Protein AF-A0A323V9X3-F1 (afdb_monomer_lite)

Radius of gyration: 13.4 Å; chains: 1; bounding box: 30×25×30 Å

Foldseek 3Di:
DQDPVNVVVVVLVVVCVVCVVVQQVVQCVVPVDNVVSNVVVVVVSVVCVVCCVPPND

pLDDT: mean 94.02, std 4.59, range [76.31, 98.44]

Secondary structure (DSSP, 8-state):
---HHHHHHHHHHHHHHHHHHHHHHHHHHHHS-HHHHHHHHHHHHHHHHHHHHHH--

Structure (mmCIF, N/CA/C/O backbone):
data_AF-A0A323V9X3-F1
#
_entry.id   AF-A0A323V9X3-F1
#
loop_
_atom_site.group_PDB
_atom_site.id
_atom_site.type_symbol
_atom_site.label_atom_id
_atom_site.label_alt_id
_atom_site.label_comp_id
_atom_site.label_asym_id
_atom_site.label_entity_id
_atom_site.label_seq_id
_atom_site.pdbx_PDB_ins_code
_atom_site.Cartn_x
_atom_site.Cartn_y
_atom_site.Cartn_z
_atom_site.occupancy
_atom_site.B_iso_or_equiv
_atom_site.auth_seq_id
_atom_site.auth_comp_id
_atom_site.auth_asym_id
_atom_site.auth_atom_id
_atom_site.pdbx_PDB_model_num
ATOM 1 N N . MET A 1 1 ? -17.508 17.313 12.235 1.00 79.88 1 MET A N 1
ATOM 2 C CA . MET A 1 1 ? -17.059 16.425 13.324 1.00 79.88 1 MET A CA 1
ATOM 3 C C . MET A 1 1 ? -16.460 15.205 12.654 1.00 79.88 1 MET A C 1
ATOM 5 O O . MET A 1 1 ? -17.219 14.427 12.097 1.00 79.88 1 MET A O 1
ATOM 9 N N . THR A 1 2 ? -15.131 15.130 12.581 1.00 87.06 2 THR A N 1
ATOM 10 C CA . THR A 1 2 ? -14.397 14.038 11.920 1.00 87.06 2 THR A CA 1
ATOM 11 C C . THR A 1 2 ? -14.633 12.743 12.688 1.00 87.06 2 THR A C 1
ATOM 13 O O . THR A 1 2 ? -14.494 12.718 13.912 1.00 87.06 2 THR A O 1
ATOM 16 N N . THR A 1 3 ? -15.058 11.690 11.999 1.00 96.38 3 THR A N 1
ATOM 17 C CA . THR A 1 3 ? -15.283 10.378 12.610 1.00 96.38 3 THR A CA 1
ATOM 18 C C . THR A 1 3 ? -13.962 9.625 12.760 1.00 96.38 3 THR A C 1
ATOM 20 O O . THR A 1 3 ? -12.971 9.943 12.105 1.00 96.38 3 THR A O 1
ATOM 23 N N . ALA A 1 4 ? -13.937 8.576 13.586 1.00 88.88 4 ALA A N 1
ATOM 24 C CA . ALA A 1 4 ? -12.780 7.681 13.641 1.00 88.88 4 ALA A CA 1
ATOM 25 C C . ALA A 1 4 ? -12.469 7.057 12.263 1.00 88.88 4 ALA A C 1
ATOM 27 O O . ALA A 1 4 ? -11.306 6.853 11.932 1.00 88.88 4 ALA A O 1
ATOM 28 N N . GLY A 1 5 ? -13.497 6.809 11.441 1.00 89.44 5 GLY A N 1
ATOM 29 C CA . GLY A 1 5 ? -13.331 6.314 10.073 1.00 89.44 5 GLY A CA 1
ATOM 30 C C . GLY A 1 5 ? -12.620 7.311 9.158 1.00 89.44 5 GLY A C 1
ATOM 31 O O . GLY A 1 5 ? -11.764 6.902 8.378 1.00 89.44 5 GLY A O 1
ATOM 32 N N . ASP A 1 6 ? -12.914 8.604 9.300 1.00 94.12 6 ASP A N 1
ATOM 33 C CA . ASP A 1 6 ? -12.265 9.662 8.518 1.00 94.12 6 ASP A CA 1
ATOM 34 C C . ASP A 1 6 ? -10.780 9.801 8.892 1.00 94.12 6 ASP A C 1
ATOM 36 O O . ASP A 1 6 ? -9.932 9.893 8.009 1.00 94.12 6 ASP A O 1
ATOM 40 N N . VAL A 1 7 ? -10.447 9.722 10.189 1.00 94.38 7 VAL A N 1
ATOM 41 C CA . VAL A 1 7 ? -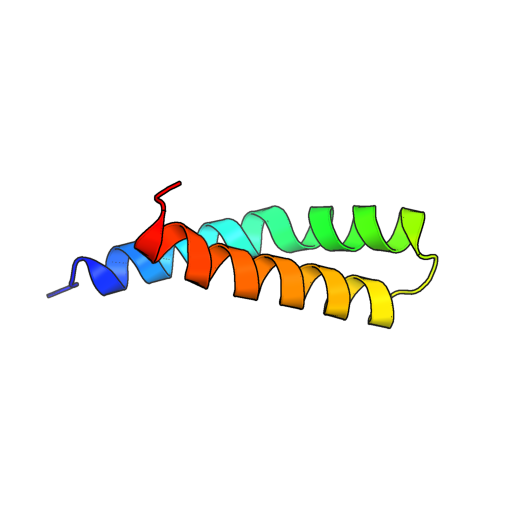9.047 9.736 10.663 1.00 94.38 7 VAL A CA 1
ATOM 42 C C . VAL A 1 7 ? -8.267 8.538 10.116 1.00 94.38 7 VAL A C 1
ATOM 44 O O . VAL A 1 7 ? -7.122 8.676 9.688 1.00 94.38 7 VAL A O 1
ATOM 47 N N . VAL A 1 8 ? -8.883 7.353 10.101 1.00 91.88 8 VAL A N 1
ATOM 48 C CA . VAL A 1 8 ? -8.264 6.149 9.528 1.00 91.88 8 VAL A CA 1
ATOM 49 C C . VAL A 1 8 ? -8.073 6.297 8.018 1.00 91.88 8 VAL A C 1
ATOM 51 O O . VAL A 1 8 ? -7.014 5.938 7.512 1.00 91.88 8 VAL A O 1
ATOM 54 N N . ALA A 1 9 ? -9.059 6.832 7.293 1.00 91.50 9 ALA A N 1
ATOM 55 C CA . ALA A 1 9 ? -8.947 7.053 5.853 1.00 91.50 9 ALA A CA 1
ATOM 56 C C . ALA A 1 9 ? -7.798 8.015 5.515 1.00 91.50 9 ALA A C 1
ATOM 58 O O . ALA A 1 9 ? -6.997 7.719 4.631 1.00 91.50 9 ALA A O 1
ATOM 59 N N . GLU A 1 10 ? -7.665 9.106 6.270 1.00 95.12 10 GLU A N 1
ATOM 60 C CA . GLU A 1 10 ? -6.574 10.071 6.118 1.00 95.12 10 GLU A CA 1
ATOM 61 C C . GLU A 1 10 ? -5.203 9.436 6.410 1.00 95.12 10 GLU A C 1
ATOM 63 O O . GLU A 1 10 ? -4.254 9.619 5.645 1.00 95.12 10 GLU A O 1
ATOM 68 N N . ALA A 1 11 ? -5.098 8.620 7.465 1.00 93.19 11 ALA A N 1
ATOM 69 C CA . ALA A 1 11 ? -3.865 7.905 7.792 1.00 93.19 11 ALA A CA 1
ATOM 70 C C . ALA A 1 11 ? -3.461 6.902 6.696 1.00 93.19 11 ALA A C 1
ATOM 72 O O . ALA A 1 11 ? -2.287 6.823 6.324 1.00 93.19 11 ALA A O 1
ATOM 73 N N . VAL A 1 12 ? -4.429 6.160 6.148 1.00 92.94 12 VAL A N 1
ATOM 74 C CA . VAL A 1 12 ? -4.203 5.219 5.040 1.00 92.94 12 VAL A CA 1
ATOM 75 C C . VAL A 1 12 ? -3.786 5.964 3.773 1.00 92.94 12 VAL A C 1
ATOM 77 O O . VAL A 1 12 ? -2.858 5.529 3.093 1.00 92.94 12 VAL A O 1
ATOM 80 N N . GLU A 1 13 ? -4.413 7.099 3.462 1.00 94.88 13 GLU A N 1
ATOM 81 C CA . GLU A 1 13 ? -4.050 7.918 2.303 1.00 94.88 13 GLU A CA 1
ATOM 82 C C . GLU A 1 13 ? -2.635 8.499 2.437 1.00 94.88 13 GLU A C 1
ATOM 84 O O . GLU A 1 13 ? -1.853 8.475 1.480 1.00 94.88 13 GLU A O 1
ATOM 89 N N . ALA A 1 14 ? -2.274 8.982 3.627 1.00 95.69 14 ALA A N 1
ATOM 90 C CA . ALA A 1 14 ? -0.934 9.481 3.909 1.00 95.69 14 ALA A CA 1
ATOM 91 C C . ALA A 1 14 ? 0.122 8.377 3.745 1.00 95.69 14 ALA A C 1
ATOM 93 O O . ALA A 1 14 ? 1.133 8.588 3.070 1.00 95.69 14 ALA A O 1
ATOM 94 N N . ALA A 1 15 ? -0.136 7.184 4.293 1.00 92.81 15 ALA A N 1
ATOM 95 C CA . ALA A 1 1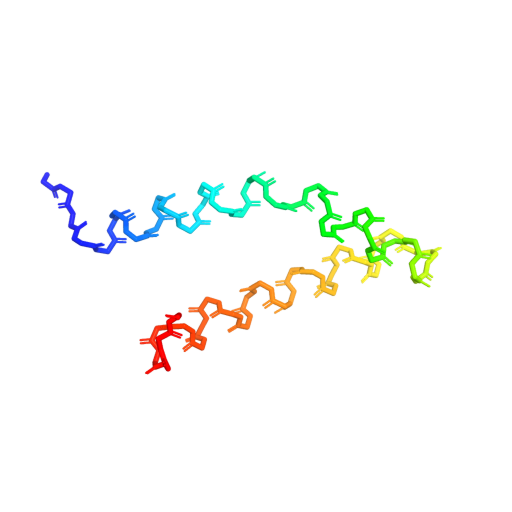5 ? 0.742 6.027 4.143 1.00 92.81 15 ALA A CA 1
ATOM 96 C C . ALA A 1 15 ? 0.873 5.596 2.673 1.00 92.81 15 ALA A C 1
ATOM 98 O O . ALA A 1 15 ? 1.985 5.391 2.185 1.00 92.81 15 ALA A O 1
ATOM 99 N N . HIS A 1 16 ? -0.244 5.528 1.941 1.00 93.44 16 HIS A N 1
ATOM 100 C CA . HIS A 1 16 ? -0.248 5.234 0.509 1.00 93.44 16 HIS A CA 1
ATOM 101 C C . HIS A 1 16 ? 0.655 6.211 -0.245 1.00 93.44 16 HIS A C 1
ATOM 103 O O . HIS A 1 16 ? 1.603 5.805 -0.912 1.00 93.44 16 HIS A O 1
ATOM 109 N N . ARG A 1 17 ? 0.421 7.517 -0.081 1.00 95.12 17 ARG A N 1
ATOM 110 C CA . ARG A 1 17 ? 1.168 8.571 -0.774 1.00 95.12 17 ARG A CA 1
ATOM 111 C C . ARG A 1 17 ? 2.662 8.551 -0.443 1.00 95.12 17 ARG A C 1
ATOM 113 O O . ARG A 1 17 ? 3.478 8.800 -1.327 1.00 95.12 17 ARG A O 1
ATOM 120 N N . ALA A 1 18 ? 3.017 8.252 0.806 1.00 96.75 18 ALA A N 1
ATOM 121 C CA . ALA A 1 18 ? 4.406 8.191 1.251 1.00 96.75 18 ALA A CA 1
ATOM 122 C C . ALA A 1 18 ? 5.170 6.996 0.659 1.00 96.75 18 ALA A C 1
ATOM 124 O O . ALA A 1 18 ? 6.350 7.122 0.328 1.00 96.75 18 ALA A O 1
ATOM 125 N N . HIS A 1 19 ? 4.517 5.841 0.521 1.00 95.38 19 HIS A N 1
ATOM 126 C CA . HIS A 1 19 ? 5.193 4.593 0.160 1.00 95.38 19 HIS A CA 1
ATOM 127 C C . HIS A 1 19 ? 5.023 4.190 -1.308 1.00 95.38 19 HIS A C 1
ATOM 129 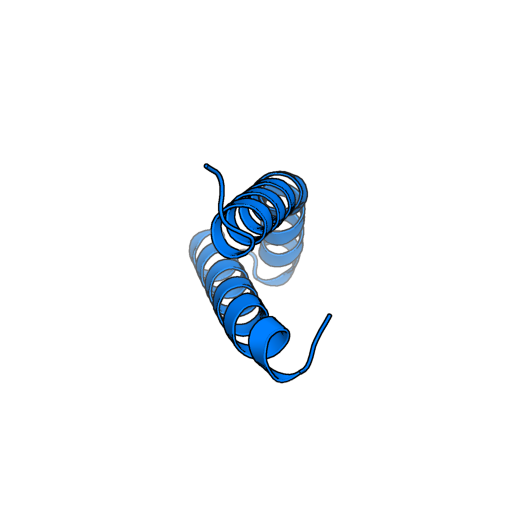O O . HIS A 1 19 ? 5.856 3.442 -1.826 1.00 95.38 19 HIS A O 1
ATOM 135 N N . TRP A 1 20 ? 4.015 4.728 -2.000 1.00 95.50 20 TRP A N 1
ATOM 136 C CA . TRP A 1 20 ? 3.691 4.392 -3.387 1.00 95.50 20 TRP A CA 1
ATOM 137 C C . TRP A 1 20 ? 4.895 4.431 -4.345 1.00 95.50 20 TRP A C 1
ATOM 139 O O . TRP A 1 20 ? 5.156 3.418 -5.001 1.00 95.50 20 TRP A O 1
ATOM 149 N N . PRO A 1 21 ? 5.703 5.515 -4.401 1.00 96.75 21 PRO A N 1
ATOM 150 C CA . PRO A 1 21 ? 6.787 5.600 -5.381 1.00 96.75 21 PRO A CA 1
ATOM 151 C C . PRO A 1 21 ? 7.868 4.541 -5.157 1.00 96.75 21 PRO A C 1
ATOM 153 O O . PRO A 1 21 ? 8.437 4.018 -6.114 1.00 96.75 21 PRO A O 1
ATOM 156 N N . VAL A 1 22 ? 8.155 4.211 -3.894 1.00 97.50 22 VAL A N 1
ATOM 157 C CA . VAL A 1 22 ? 9.157 3.198 -3.550 1.00 97.50 22 VAL A CA 1
ATOM 158 C C . VAL A 1 22 ? 8.646 1.811 -3.913 1.00 97.50 22 VAL A C 1
ATOM 160 O O . VAL A 1 22 ? 9.385 1.072 -4.557 1.00 97.50 22 VAL A O 1
ATOM 163 N N . LEU A 1 23 ? 7.398 1.480 -3.568 1.00 97.00 23 LEU A N 1
ATOM 164 C CA . LEU A 1 23 ? 6.811 0.169 -3.853 1.00 97.00 23 LEU A CA 1
ATOM 165 C C . LEU A 1 23 ? 6.783 -0.121 -5.356 1.00 97.00 23 LEU A C 1
ATOM 167 O O . LEU A 1 23 ? 7.336 -1.134 -5.787 1.00 97.00 23 LEU A O 1
ATOM 171 N N . VAL A 1 24 ? 6.254 0.801 -6.166 1.00 97.12 24 VAL A N 1
ATOM 172 C CA . VAL A 1 24 ? 6.250 0.645 -7.630 1.00 97.12 24 VAL A CA 1
ATOM 173 C C . VAL A 1 24 ? 7.681 0.536 -8.153 1.00 97.12 24 VAL A C 1
ATOM 175 O O . VAL A 1 24 ? 8.008 -0.413 -8.860 1.00 97.12 24 VAL A O 1
ATOM 178 N N . ALA A 1 25 ? 8.593 1.422 -7.740 1.00 97.69 25 ALA A N 1
ATOM 179 C CA . ALA A 1 25 ? 9.974 1.379 -8.215 1.00 97.69 25 ALA A CA 1
ATOM 180 C C . ALA A 1 25 ? 10.724 0.094 -7.813 1.00 97.69 25 ALA A C 1
ATOM 182 O O . ALA A 1 25 ? 11.643 -0.325 -8.524 1.00 97.69 25 ALA A O 1
ATOM 183 N N . THR A 1 26 ? 10.390 -0.528 -6.679 1.00 98.00 26 THR A N 1
ATOM 184 C CA . THR A 1 26 ? 10.941 -1.836 -6.298 1.00 98.00 26 THR A CA 1
ATOM 185 C C . THR A 1 26 ? 10.344 -2.967 -7.126 1.00 98.00 26 THR A C 1
ATOM 187 O O . THR A 1 26 ? 11.092 -3.818 -7.603 1.00 98.00 26 THR A O 1
ATOM 190 N N . THR A 1 27 ? 9.039 -2.943 -7.386 1.00 97.69 27 THR A N 1
ATOM 191 C CA . THR A 1 27 ? 8.351 -3.985 -8.157 1.00 97.69 27 THR A CA 1
ATOM 192 C C . THR A 1 27 ? 8.737 -3.937 -9.637 1.00 97.69 27 THR A C 1
ATOM 194 O O . THR A 1 27 ? 9.071 -4.970 -10.211 1.00 97.69 27 THR A O 1
ATOM 197 N N . VAL A 1 28 ? 8.857 -2.746 -10.236 1.00 98.44 28 VAL A N 1
ATOM 198 C CA . VAL A 1 28 ? 9.368 -2.557 -11.610 1.00 98.44 28 VAL A CA 1
ATOM 199 C C . VAL A 1 28 ? 10.776 -3.129 -11.771 1.00 98.44 28 VAL A C 1
ATOM 201 O O . VAL A 1 28 ? 11.114 -3.703 -12.807 1.00 98.44 28 VAL A O 1
ATOM 204 N N . ARG A 1 29 ? 11.630 -3.013 -10.744 1.00 97.19 29 ARG A N 1
ATOM 205 C CA . ARG A 1 29 ? 12.978 -3.606 -10.782 1.00 97.19 29 ARG A CA 1
ATOM 206 C C . ARG A 1 29 ? 12.947 -5.136 -10.850 1.00 97.19 29 ARG A C 1
ATOM 208 O O . ARG A 1 29 ? 13.903 -5.704 -11.374 1.00 97.19 29 ARG A O 1
ATOM 215 N N . LEU A 1 30 ? 11.891 -5.774 -10.349 1.00 97.25 30 LEU A N 1
ATOM 216 C CA . LEU A 1 30 ? 11.705 -7.225 -10.380 1.00 97.25 30 LEU A CA 1
ATOM 217 C C . LEU A 1 30 ? 11.016 -7.678 -11.670 1.00 97.25 30 LEU A C 1
ATOM 219 O O . LEU A 1 30 ? 11.511 -8.583 -12.333 1.00 97.25 30 LEU A O 1
ATOM 223 N N . LEU A 1 31 ? 9.911 -7.027 -12.036 1.00 97.19 31 LEU A N 1
ATOM 224 C CA . LEU A 1 31 ? 9.066 -7.438 -13.159 1.00 97.19 31 LEU A CA 1
ATOM 225 C C . LEU A 1 31 ? 9.575 -6.942 -14.515 1.00 97.19 31 LEU A C 1
ATOM 227 O O . LEU A 1 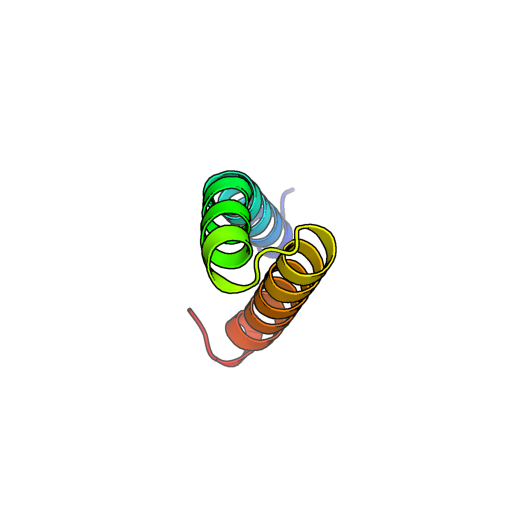31 ? 9.268 -7.547 -15.535 1.00 97.19 31 LEU A O 1
ATOM 231 N N . ARG A 1 32 ? 10.377 -5.866 -14.533 1.00 97.25 32 ARG A N 1
ATOM 232 C CA . ARG A 1 32 ? 10.814 -5.160 -15.757 1.00 97.25 32 ARG A CA 1
ATOM 233 C C . ARG A 1 32 ? 9.654 -4.675 -16.632 1.00 97.25 32 ARG A C 1
ATOM 235 O O . ARG A 1 32 ? 9.836 -4.454 -17.824 1.00 97.25 32 ARG A O 1
ATOM 242 N N . ASP A 1 33 ? 8.511 -4.454 -16.003 1.00 97.88 33 ASP A N 1
ATOM 243 C CA . ASP A 1 33 ? 7.258 -4.021 -16.604 1.00 97.88 33 ASP A CA 1
ATOM 244 C C . ASP A 1 33 ? 6.614 -3.013 -15.641 1.00 97.88 33 ASP A C 1
ATOM 246 O O . ASP A 1 33 ? 6.528 -3.285 -14.440 1.00 97.88 33 ASP A O 1
ATOM 250 N N . LEU A 1 34 ? 6.279 -1.821 -16.146 1.00 96.69 34 LEU A N 1
ATOM 251 C CA . LEU A 1 34 ? 5.703 -0.747 -15.334 1.00 96.69 34 LEU A CA 1
ATOM 252 C C . LEU A 1 34 ? 4.235 -1.011 -15.028 1.00 96.69 34 LEU A C 1
ATOM 254 O O . LEU A 1 34 ? 3.855 -0.957 -13.862 1.00 96.69 34 LEU A O 1
ATOM 258 N N . ASP A 1 35 ? 3.455 -1.350 -16.048 1.00 97.88 35 ASP A N 1
ATOM 259 C CA . ASP A 1 35 ? 2.014 -1.545 -15.914 1.00 97.88 35 ASP A CA 1
ATOM 260 C C . ASP A 1 35 ? 1.743 -2.727 -14.975 1.00 97.88 35 ASP A C 1
ATOM 262 O O . ASP A 1 35 ? 1.025 -2.597 -13.985 1.00 97.88 35 ASP A O 1
ATOM 266 N N . ALA A 1 36 ? 2.443 -3.850 -15.181 1.00 97.38 36 ALA A N 1
ATOM 267 C CA . ALA A 1 36 ? 2.305 -5.015 -14.306 1.00 97.38 36 ALA A CA 1
ATOM 268 C C . ALA A 1 36 ? 2.759 -4.740 -12.859 1.00 97.38 36 ALA A C 1
ATOM 270 O O . ALA A 1 36 ? 2.252 -5.346 -11.912 1.00 97.38 36 ALA A O 1
ATOM 271 N N . ALA A 1 37 ? 3.734 -3.847 -12.663 1.00 9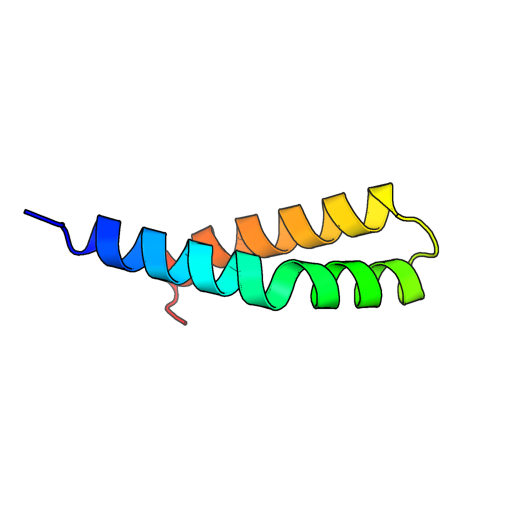7.88 37 ALA A N 1
ATOM 272 C CA . ALA A 1 37 ? 4.188 -3.468 -11.330 1.00 97.88 37 ALA A CA 1
ATOM 273 C C . ALA A 1 37 ? 3.189 -2.564 -10.610 1.00 97.88 37 ALA A C 1
ATOM 275 O O . ALA A 1 37 ? 2.999 -2.730 -9.405 1.00 97.88 37 ALA A O 1
ATOM 276 N N . GLU A 1 38 ? 2.567 -1.626 -11.322 1.00 96.94 38 GLU A N 1
ATOM 277 C CA . GLU A 1 38 ? 1.509 -0.789 -10.766 1.00 96.94 38 GLU A CA 1
ATOM 278 C C . GLU A 1 38 ? 0.318 -1.649 -10.352 1.00 96.94 38 GLU A C 1
ATOM 280 O O . GLU A 1 38 ? -0.043 -1.614 -9.176 1.00 96.94 38 GLU A O 1
ATOM 285 N N . ASP A 1 39 ? -0.192 -2.503 -11.242 1.00 97.94 39 ASP A N 1
ATOM 286 C CA . ASP A 1 39 ? -1.308 -3.413 -10.950 1.00 97.94 39 ASP A CA 1
ATOM 287 C C . ASP A 1 39 ? -1.016 -4.295 -9.725 1.00 97.94 39 ASP A C 1
ATOM 289 O O . ASP A 1 39 ? -1.816 -4.381 -8.792 1.00 97.94 39 ASP A O 1
ATOM 293 N N . CYS A 1 40 ? 0.182 -4.886 -9.662 1.00 97.69 40 CYS A N 1
ATOM 294 C CA . CYS A 1 40 ? 0.587 -5.731 -8.539 1.00 97.69 40 CYS A CA 1
ATOM 295 C C . CYS A 1 40 ? 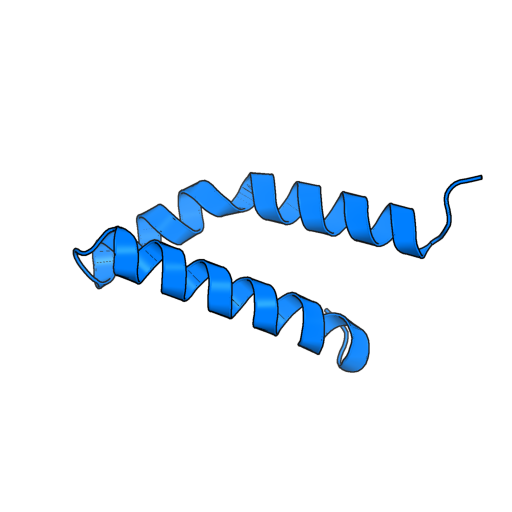0.605 -4.970 -7.200 1.00 97.69 40 CYS A C 1
ATOM 297 O O . CYS A 1 40 ? 0.135 -5.483 -6.179 1.00 97.69 40 CYS A O 1
ATOM 299 N N . VAL A 1 41 ? 1.134 -3.741 -7.181 1.00 97.00 41 VAL A N 1
ATOM 300 C CA . VAL A 1 41 ? 1.183 -2.921 -5.960 1.00 97.00 41 VAL A CA 1
ATOM 301 C C . VAL A 1 41 ? -0.214 -2.412 -5.582 1.00 97.00 41 VAL A C 1
ATOM 303 O O . VAL A 1 41 ? -0.535 -2.383 -4.390 1.00 97.00 41 VAL A O 1
ATOM 306 N N . GLN A 1 42 ? -1.063 -2.068 -6.558 1.00 96.00 42 GLN A N 1
ATOM 307 C CA . GLN A 1 42 ? -2.464 -1.699 -6.319 1.00 96.00 42 GLN A CA 1
ATOM 308 C C . GLN A 1 42 ? -3.226 -2.852 -5.658 1.00 96.00 42 GLN A C 1
ATOM 310 O O . GLN A 1 42 ? -3.852 -2.655 -4.613 1.00 96.00 42 GLN A O 1
ATOM 315 N N . ASP A 1 43 ? -3.121 -4.061 -6.209 1.00 97.19 43 ASP A N 1
ATOM 316 C CA . ASP A 1 43 ? -3.784 -5.253 -5.679 1.00 97.19 43 ASP A CA 1
ATOM 317 C C . ASP A 1 43 ? -3.324 -5.583 -4.259 1.00 97.19 43 ASP A C 1
ATOM 319 O O . ASP A 1 43 ? -4.147 -5.864 -3.378 1.00 97.19 43 ASP A O 1
ATOM 323 N N . ALA A 1 44 ? -2.015 -5.496 -4.007 1.00 95.69 44 ALA A N 1
ATOM 324 C CA . ALA A 1 44 ? -1.445 -5.719 -2.685 1.00 95.69 44 ALA A CA 1
ATOM 325 C C . ALA A 1 44 ? -1.975 -4.705 -1.661 1.00 95.69 44 ALA A C 1
ATOM 327 O O . ALA A 1 44 ? -2.376 -5.090 -0.560 1.00 95.69 44 ALA A O 1
ATOM 328 N N . PHE A 1 45 ? -2.034 -3.419 -2.020 1.00 94.00 45 PHE A N 1
ATOM 329 C CA . PHE A 1 45 ? -2.560 -2.382 -1.136 1.00 94.00 45 PHE A CA 1
ATOM 330 C C . PHE A 1 45 ? -4.064 -2.560 -0.881 1.00 94.00 45 PHE A C 1
ATOM 332 O O . PHE A 1 45 ? -4.523 -2.476 0.260 1.00 94.00 45 PHE A O 1
ATOM 339 N N . ALA A 1 46 ? -4.838 -2.877 -1.921 1.00 93.94 46 ALA A N 1
ATOM 340 C CA . ALA A 1 46 ? -6.265 -3.147 -1.801 1.00 93.94 46 ALA A CA 1
ATOM 341 C C . ALA A 1 46 ? -6.542 -4.368 -0.908 1.00 93.94 46 ALA A C 1
ATOM 343 O O . ALA A 1 46 ? -7.493 -4.355 -0.122 1.00 93.94 46 ALA A O 1
ATOM 344 N N . ALA A 1 47 ? -5.717 -5.415 -1.001 1.00 95.31 47 ALA A N 1
ATOM 345 C CA . ALA A 1 47 ? -5.779 -6.562 -0.103 1.00 95.31 47 ALA A CA 1
ATOM 346 C C . ALA A 1 47 ? -5.452 -6.163 1.340 1.00 95.31 47 ALA A C 1
ATOM 348 O O . ALA A 1 47 ? -6.236 -6.463 2.239 1.00 95.31 47 ALA A O 1
ATOM 349 N N . ALA A 1 48 ? -4.365 -5.422 1.549 1.00 93.06 48 ALA A N 1
ATOM 350 C CA . ALA A 1 48 ? -3.931 -4.980 2.867 1.00 93.06 48 ALA A CA 1
ATOM 351 C C . ALA A 1 48 ? -5.011 -4.164 3.594 1.00 93.06 48 ALA A C 1
ATOM 353 O O . ALA A 1 48 ? -5.378 -4.500 4.715 1.00 93.06 48 ALA A O 1
ATOM 354 N N . VAL A 1 49 ? -5.620 -3.170 2.938 1.00 91.50 49 VAL A N 1
ATOM 355 C CA . VAL A 1 49 ? -6.687 -2.349 3.546 1.00 91.50 49 VAL A CA 1
ATOM 356 C C . VAL A 1 49 ? -7.915 -3.179 3.945 1.00 91.50 49 VAL A C 1
ATOM 358 O O . VAL A 1 49 ? -8.587 -2.851 4.926 1.00 91.50 49 VAL A O 1
ATOM 361 N N . ARG A 1 50 ? -8.227 -4.257 3.213 1.00 92.06 50 ARG A N 1
ATOM 362 C CA . ARG A 1 50 ? -9.305 -5.183 3.595 1.00 92.06 50 ARG A CA 1
ATOM 363 C C . ARG A 1 50 ? -8.915 -6.012 4.817 1.00 92.06 50 ARG A C 1
ATOM 365 O O . ARG A 1 50 ? -9.696 -6.064 5.761 1.00 92.06 50 ARG A O 1
ATOM 372 N N . THR A 1 51 ? -7.724 -6.606 4.802 1.00 93.94 51 THR A N 1
ATOM 373 C CA . THR A 1 51 ? -7.241 -7.505 5.859 1.00 93.94 51 THR A CA 1
ATOM 374 C C . THR A 1 51 ? -6.964 -6.768 7.166 1.00 93.94 51 THR A C 1
ATOM 376 O O . THR A 1 51 ? -7.372 -7.218 8.226 1.00 93.94 51 THR A O 1
ATOM 379 N N . TRP A 1 52 ? -6.356 -5.584 7.123 1.00 91.00 52 TRP A N 1
ATOM 380 C CA . TRP A 1 52 ? -6.029 -4.802 8.319 1.00 91.00 52 TRP A CA 1
ATOM 381 C C . TRP A 1 52 ? -7.244 -4.413 9.157 1.00 91.00 52 TRP A C 1
ATOM 383 O O . TRP A 1 52 ? -7.149 -4.272 10.374 1.00 91.00 52 TRP A O 1
ATOM 393 N N . ARG A 1 53 ? -8.409 -4.247 8.522 1.00 84.62 53 ARG A N 1
ATOM 394 C CA . ARG A 1 53 ? -9.657 -3.952 9.235 1.00 84.62 53 ARG A CA 1
ATOM 395 C C . ARG A 1 53 ? -10.138 -5.121 10.089 1.00 84.62 53 ARG A C 1
ATOM 397 O O . ARG A 1 53 ? -10.802 -4.877 11.092 1.00 84.62 53 ARG A O 1
ATOM 404 N N . THR A 1 54 ? -9.866 -6.356 9.674 1.00 89.94 54 THR A N 1
ATOM 405 C CA . THR A 1 54 ? -10.326 -7.567 10.365 1.00 89.94 54 THR A CA 1
ATOM 406 C C . THR A 1 54 ? -9.256 -8.142 11.279 1.00 89.94 54 THR A C 1
ATOM 408 O O . THR A 1 54 ? -9.564 -8.537 12.400 1.00 89.94 54 THR A O 1
ATOM 411 N N . ASP A 1 55 ? -8.009 -8.139 10.818 1.00 92.25 55 ASP A N 1
ATOM 412 C CA . ASP A 1 55 ? -6.900 -8.861 11.441 1.00 92.25 55 ASP A CA 1
ATOM 413 C C . ASP A 1 55 ? -6.015 -7.928 12.284 1.00 92.25 55 ASP A C 1
ATOM 415 O O . ASP A 1 55 ? -5.181 -8.390 13.060 1.00 92.25 55 ASP A O 1
ATOM 419 N N . GLY A 1 56 ? -6.226 -6.614 12.166 1.00 81.62 56 GLY A N 1
ATOM 420 C CA . GLY A 1 56 ? -5.334 -5.600 12.712 1.00 81.62 56 GLY A CA 1
ATOM 421 C C . GLY A 1 56 ? -4.109 -5.354 11.826 1.00 81.62 56 GLY A C 1
ATOM 422 O O . GLY A 1 56 ? -3.880 -6.041 10.827 1.00 81.62 56 GLY A O 1
ATOM 423 N N . VAL A 1 57 ? -3.346 -4.323 12.196 1.00 76.31 57 VAL A N 1
ATOM 424 C CA . VAL A 1 57 ? -2.012 -4.004 11.658 1.00 76.31 57 VAL A CA 1
ATOM 425 C C . VAL A 1 57 ? -0.978 -4.315 12.723 1.00 76.31 57 VAL A C 1
ATOM 427 O O . VAL A 1 57 ? -1.209 -3.883 13.876 1.00 76.31 57 VAL A O 1
#

Sequence (57 aa):
MTTAGDVVAEAVEAAHRAHWPVLVATTVRLLRDLDAAEDCVQDAFAAAVRTWRTDGV

Organism: NCBI:txid429133

InterPro domains:
  IPR007627 RNA polymerase sigma-70 region 2 [PF04542] (17-53)
  IPR013325 RNA polymerase sigma factor, region 2 [SSF88946] (10-54)